Protein AF-A0A1F4DND5-F1 (afdb_monomer)

Mean predicted aligned error: 12.35 Å

Secondary structure (DSSP, 8-state):
---TTHHHHHHHHHHHHHHHHHHHGGG------S-SSPEEEEESS-TTSHHHHHHHHHHHHHHHHHSSPEEEEE---GGGHHHHHHHHTS-SSS-EEE---

Nearest PDB structures (foldseek):
  2dvz-assembly1_A  TM=9.653E-01  e=8.515E-07  Bordetella pertussis
  2qpq-assembly3_C  TM=9.243E-01  e=1.574E-05  Bordetella pertussis
  5oku-assembly1_A  TM=9.665E-01  e=5.549E-05  Rhodopseudomonas palustris CGA009
  4x9t-assembly1_A  TM=9.622E-01  e=3.728E-05  Polaromonas sp. JS666
  7ndr-assembly1_E  TM=9.203E-01  e=4.256E-05  Comamonas sp.

Radius of gyration: 27.78 Å; Cα contacts (8 Å, |Δi|>4): 117; chains: 1; bounding box: 65×29×75 Å

Solvent-accessible surface area (backbone atoms only — not comparable to full-atom values): 6052 Å² total; per-residue (Å²): 141,82,80,76,71,63,63,62,58,56,55,56,54,51,57,52,53,52,53,54,55,58,60,64,66,67,74,74,75,77,74,78,68,80,65,82,59,65,31,38,36,38,32,31,42,56,80,86,37,74,68,42,53,52,48,52,55,51,29,50,53,50,19,70,75,56,75,34,57,49,44,81,42,66,33,54,43,80,94,22,52,54,29,51,50,54,54,70,70,43,73,95,75,74,43,66,43,74,58,82,134

Structure (mmCIF, N/CA/C/O backbone):
data_AF-A0A1F4DND5-F1
#
_entry.id   AF-A0A1F4DND5-F1
#
loop_
_atom_site.group_PDB
_atom_site.id
_atom_site.type_symbol
_atom_site.label_atom_id
_atom_site.label_alt_id
_atom_site.label_comp_id
_atom_site.label_asym_id
_atom_site.label_entity_id
_atom_site.label_seq_id
_atom_site.pdbx_PDB_ins_code
_atom_site.Cartn_x
_atom_site.Cartn_y
_atom_site.Cartn_z
_atom_site.occupancy
_atom_site.B_iso_or_equiv
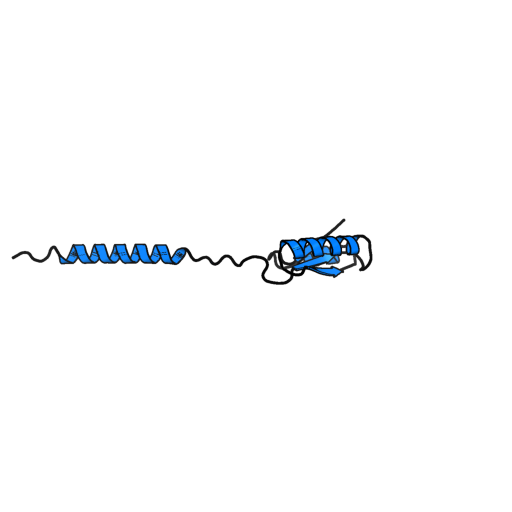_atom_site.auth_seq_id
_atom_site.auth_comp_id
_atom_site.auth_asym_id
_atom_site.auth_atom_id
_atom_site.pdbx_PDB_model_num
ATOM 1 N N . MET A 1 1 ? -54.096 -17.677 58.849 1.00 41.09 1 MET A N 1
ATOM 2 C CA . MET A 1 1 ? -52.673 -17.812 58.462 1.00 41.09 1 MET A CA 1
ATOM 3 C C . MET A 1 1 ? -52.589 -18.259 57.003 1.00 41.09 1 MET A C 1
ATOM 5 O O . MET A 1 1 ? -52.918 -19.400 56.718 1.00 41.09 1 MET A O 1
ATOM 9 N N . ARG A 1 2 ? -52.220 -17.369 56.069 1.00 43.81 2 ARG A N 1
ATOM 10 C CA . ARG A 1 2 ? -51.823 -17.730 54.689 1.00 43.81 2 ARG A CA 1
ATOM 11 C C . ARG A 1 2 ? -50.588 -16.904 54.262 1.00 43.81 2 ARG A C 1
ATOM 13 O O . ARG A 1 2 ? -50.742 -15.945 53.516 1.00 43.81 2 ARG A O 1
ATOM 20 N N . PRO A 1 3 ? -49.379 -17.234 54.755 1.00 50.94 3 PRO A N 1
ATOM 21 C CA . PRO A 1 3 ? -48.134 -16.527 54.414 1.00 50.94 3 PRO A CA 1
ATOM 22 C C . PRO A 1 3 ? -47.496 -16.929 53.060 1.00 50.94 3 PRO A C 1
ATOM 24 O O . PRO A 1 3 ? -46.432 -16.434 52.705 1.00 50.94 3 PRO A O 1
ATOM 27 N N . ASN A 1 4 ? -48.131 -17.790 52.258 1.00 46.94 4 ASN A N 1
ATOM 28 C CA . ASN A 1 4 ? -47.443 -18.497 51.165 1.00 46.94 4 ASN A CA 1
ATOM 29 C C . ASN A 1 4 ? -47.351 -17.713 49.835 1.00 46.94 4 ASN A C 1
ATOM 31 O O . ASN A 1 4 ? -46.688 -18.169 48.908 1.00 46.94 4 ASN A O 1
ATOM 35 N N . ALA A 1 5 ? -47.999 -16.547 49.711 1.00 50.88 5 ALA A N 1
ATOM 36 C CA . ALA A 1 5 ? -48.044 -15.778 48.457 1.00 50.88 5 ALA A CA 1
ATOM 37 C C . ALA A 1 5 ? -46.828 -14.851 48.243 1.00 50.88 5 ALA A C 1
ATOM 39 O O . ALA A 1 5 ? -46.551 -14.452 47.115 1.00 50.88 5 ALA A O 1
ATOM 40 N N . VAL A 1 6 ? -46.080 -14.529 49.305 1.00 53.44 6 VAL A N 1
ATOM 41 C CA . VAL A 1 6 ? -44.961 -13.565 49.258 1.00 53.44 6 VAL A CA 1
ATOM 42 C C . VAL A 1 6 ? -43.689 -14.187 48.660 1.00 53.44 6 VAL A C 1
ATOM 44 O O . VAL A 1 6 ? -42.909 -13.500 48.007 1.00 53.44 6 VAL A O 1
ATOM 47 N N . CYS A 1 7 ? -43.514 -15.507 48.795 1.00 45.59 7 CYS A N 1
ATOM 48 C CA . CYS A 1 7 ? -42.336 -16.228 48.301 1.00 45.59 7 CYS A CA 1
ATOM 49 C C . CYS A 1 7 ? -42.249 -16.255 46.755 1.00 45.59 7 CYS A C 1
ATOM 51 O O . CYS A 1 7 ? -41.172 -16.093 46.189 1.00 45.59 7 CYS A O 1
ATOM 53 N N . GLY A 1 8 ? -43.383 -16.370 46.048 1.00 42.00 8 GLY A N 1
ATOM 54 C CA . GLY A 1 8 ? -43.411 -16.488 44.579 1.00 42.00 8 GLY A CA 1
ATOM 55 C C . GLY A 1 8 ? -43.114 -15.191 43.812 1.00 42.00 8 GLY A C 1
ATOM 56 O O . GLY A 1 8 ? -42.605 -15.236 42.690 1.00 42.00 8 GLY A O 1
ATOM 57 N N . THR A 1 9 ? -43.399 -14.030 44.407 1.00 51.41 9 THR A N 1
ATOM 58 C CA . THR A 1 9 ? -43.172 -12.715 43.779 1.00 51.41 9 THR A CA 1
ATOM 59 C C . THR A 1 9 ? -41.690 -12.324 43.805 1.00 51.41 9 THR A C 1
ATOM 61 O O . THR A 1 9 ? -41.193 -11.723 42.854 1.00 51.41 9 THR A O 1
ATOM 64 N N . ILE A 1 10 ? -40.958 -12.742 44.845 1.00 52.59 10 ILE A N 1
ATOM 65 C CA . ILE A 1 10 ? -39.517 -12.485 45.014 1.00 52.59 10 ILE A CA 1
ATOM 66 C C . ILE A 1 10 ? -38.694 -13.275 43.984 1.00 52.59 10 ILE A C 1
ATOM 68 O O . ILE A 1 10 ? -37.766 -12.731 43.386 1.00 52.59 10 ILE A O 1
ATOM 72 N N . VAL A 1 11 ? -39.080 -14.527 43.701 1.00 53.28 11 VAL A N 1
ATOM 73 C CA . VAL A 1 11 ? -38.396 -15.378 42.708 1.00 53.28 11 VAL A CA 1
ATOM 74 C C . VAL A 1 11 ? -38.534 -14.806 41.290 1.00 53.28 11 VAL A C 1
ATOM 76 O O . VAL A 1 11 ? -37.547 -14.743 40.561 1.00 53.28 11 VAL A O 1
ATOM 79 N N . LYS A 1 12 ? -39.720 -14.299 40.915 1.00 50.69 12 LYS A N 1
ATOM 80 C CA . LYS A 1 12 ? -39.950 -13.663 39.600 1.00 50.69 12 LYS A CA 1
ATOM 81 C C . LYS A 1 12 ? -39.178 -12.350 39.420 1.00 50.69 12 LYS A C 1
ATOM 83 O O . LYS A 1 12 ? -38.671 -12.099 38.329 1.00 50.69 12 LYS A O 1
ATOM 88 N N . GLY A 1 13 ? -39.059 -11.536 40.474 1.00 51.06 13 GLY A N 1
ATOM 89 C CA . GLY A 1 13 ? -38.266 -10.299 40.447 1.00 51.06 13 GLY A CA 1
ATOM 90 C C . GLY A 1 13 ? -36.761 -10.557 40.309 1.00 51.06 13 GLY A C 1
ATOM 91 O O . GLY A 1 13 ? -36.074 -9.840 39.584 1.00 51.06 13 GLY A O 1
ATOM 92 N N . CYS A 1 14 ? -36.264 -11.628 40.934 1.00 51.41 14 CYS A N 1
ATOM 93 C CA . CYS A 1 14 ? -34.860 -12.033 40.850 1.00 51.41 14 CYS A CA 1
ATOM 94 C C . CYS A 1 14 ? -34.491 -12.549 39.444 1.00 51.41 14 CYS A C 1
ATOM 96 O O . CYS A 1 14 ? -33.452 -12.175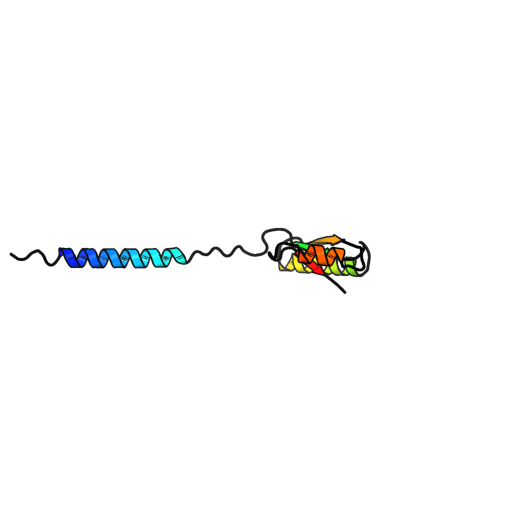 38.903 1.00 51.41 14 CYS A O 1
ATOM 98 N N . SER A 1 15 ? -35.377 -13.316 38.795 1.00 56.44 15 SER A N 1
ATOM 99 C CA . SER A 1 15 ? -35.170 -13.777 37.411 1.00 56.44 15 SER A C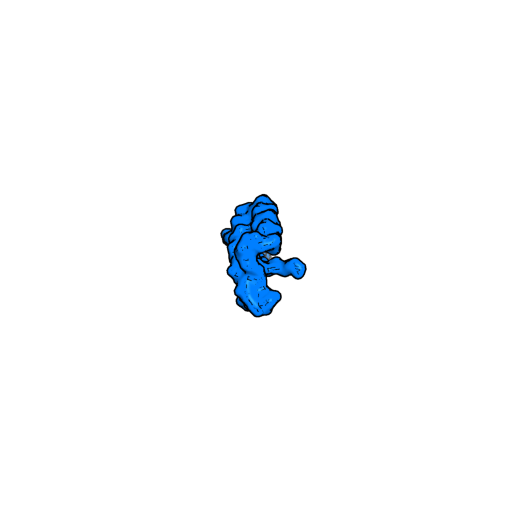A 1
ATOM 100 C C . SER A 1 15 ? -35.166 -12.638 36.383 1.00 56.44 15 SER A C 1
ATOM 102 O O . SER A 1 15 ? -34.408 -12.695 35.416 1.00 56.44 15 SER A O 1
ATOM 104 N N . LEU A 1 16 ? -35.968 -11.586 36.593 1.00 60.22 16 LEU A N 1
ATOM 105 C CA . LEU A 1 16 ? -35.993 -10.422 35.699 1.00 60.22 16 LEU A CA 1
ATOM 106 C C . LEU A 1 16 ? -34.715 -9.574 35.825 1.00 60.22 16 LEU A C 1
ATOM 108 O O . LEU A 1 16 ? -34.179 -9.112 34.821 1.00 60.22 16 LEU A O 1
ATOM 112 N N . ALA A 1 17 ? -34.194 -9.412 37.046 1.00 61.12 17 ALA A N 1
ATOM 113 C CA . ALA A 1 17 ? -32.961 -8.666 37.300 1.00 61.12 17 ALA A CA 1
ATOM 114 C C . ALA A 1 17 ? -31.727 -9.333 36.661 1.00 61.12 17 ALA A C 1
ATOM 116 O O . ALA A 1 17 ? -30.872 -8.646 36.102 1.00 61.12 17 ALA A O 1
ATOM 117 N N . VAL A 1 18 ? -31.666 -10.669 36.676 1.00 68.00 18 VAL A N 1
ATOM 118 C CA . VAL A 1 18 ? -30.588 -11.437 36.026 1.00 68.00 18 VAL A CA 1
ATOM 119 C C . VAL A 1 18 ? -30.644 -11.305 34.499 1.00 68.00 18 VAL A C 1
ATOM 121 O O . VAL A 1 18 ? -29.603 -11.157 33.862 1.00 68.00 18 VAL A O 1
ATOM 124 N N . ALA A 1 19 ? -31.842 -11.284 33.905 1.00 67.50 19 ALA A N 1
ATOM 125 C CA . ALA A 1 19 ? -32.004 -11.094 32.462 1.00 67.50 19 ALA A CA 1
ATOM 126 C C . ALA A 1 19 ? -31.572 -9.690 31.997 1.00 67.50 19 ALA A C 1
ATOM 128 O O . ALA A 1 19 ? -30.954 -9.551 30.942 1.00 67.50 19 ALA A O 1
ATOM 129 N N . VAL A 1 20 ? -31.836 -8.654 32.802 1.00 71.25 20 VAL A N 1
ATOM 130 C CA . VAL A 1 20 ? -31.402 -7.278 32.507 1.00 71.25 20 VAL A CA 1
ATOM 131 C C . VAL A 1 20 ? -29.882 -7.129 32.642 1.00 71.25 20 VAL A C 1
ATOM 133 O O . VAL A 1 20 ? -29.262 -6.512 31.779 1.00 71.25 20 VAL A O 1
ATOM 136 N N . LEU A 1 21 ? -29.254 -7.741 33.655 1.00 67.06 21 LEU A N 1
ATOM 137 C CA . LEU A 1 21 ? -27.788 -7.735 33.776 1.00 67.06 21 LEU A CA 1
ATOM 138 C C . LEU A 1 21 ? -27.098 -8.478 32.619 1.00 67.06 21 LEU A C 1
ATOM 140 O O . LEU A 1 21 ? -26.065 -8.024 32.130 1.00 67.06 21 LEU A O 1
ATOM 144 N N . ALA A 1 22 ? -27.677 -9.587 32.150 1.00 67.06 22 ALA A N 1
ATOM 145 C CA . ALA A 1 22 ? -27.150 -10.338 31.011 1.00 67.06 22 ALA A CA 1
ATOM 146 C C . ALA A 1 22 ? -27.255 -9.558 29.685 1.00 67.06 22 ALA A C 1
ATOM 148 O O . ALA A 1 22 ? -26.378 -9.680 28.833 1.00 67.06 22 ALA A O 1
ATOM 149 N N . ALA A 1 23 ? -28.280 -8.713 29.524 1.00 64.12 23 ALA A N 1
ATOM 150 C CA . ALA A 1 23 ? -28.442 -7.866 28.341 1.00 64.12 23 ALA A CA 1
ATOM 151 C C . ALA A 1 23 ? -27.415 -6.715 28.275 1.00 64.12 23 ALA A C 1
ATOM 153 O O . ALA A 1 23 ? -26.978 -6.348 27.187 1.00 64.12 23 ALA A O 1
ATOM 154 N N . VAL A 1 24 ? -26.979 -6.182 29.424 1.00 64.81 24 VAL A N 1
ATOM 155 C CA . VAL A 1 24 ? -25.940 -5.131 29.494 1.00 64.81 24 VAL A CA 1
ATOM 156 C C . VAL A 1 24 ? -24.531 -5.695 29.252 1.00 64.81 24 VAL A C 1
ATOM 158 O O . VAL A 1 24 ? -23.639 -4.977 28.807 1.00 64.81 24 VAL A O 1
ATOM 161 N N . ALA A 1 25 ? -24.312 -6.993 29.474 1.00 62.25 25 ALA A N 1
ATOM 162 C CA . ALA A 1 25 ? -23.013 -7.629 29.241 1.00 62.25 25 ALA A CA 1
ATOM 163 C C . ALA A 1 25 ? -22.678 -7.844 27.748 1.00 62.25 25 AL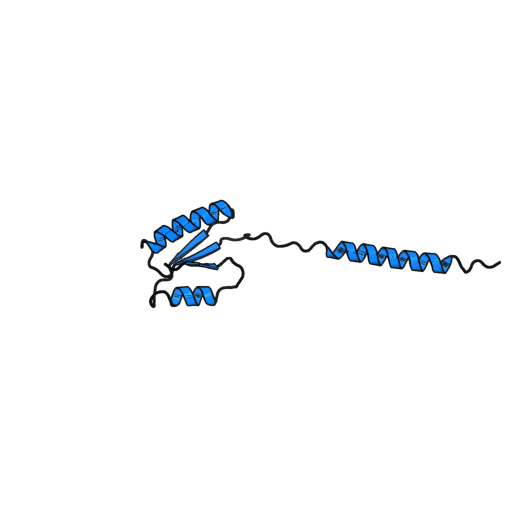A A C 1
ATOM 165 O O . ALA A 1 25 ? -21.520 -8.072 27.409 1.00 62.25 25 ALA A O 1
ATOM 166 N N . VAL A 1 26 ? -23.659 -7.748 26.840 1.00 61.62 26 VAL A N 1
ATOM 167 C CA . VAL A 1 26 ? -23.465 -7.982 25.393 1.00 61.62 26 VAL A CA 1
ATOM 168 C C . VAL A 1 26 ? -22.961 -6.735 24.645 1.00 61.62 26 VAL A C 1
ATOM 170 O O . VAL A 1 26 ? -22.521 -6.835 23.502 1.00 61.62 26 VAL A O 1
ATOM 173 N N . SER A 1 27 ? -22.950 -5.551 25.268 1.00 59.31 27 SER A N 1
ATOM 174 C CA . SER A 1 27 ? -22.622 -4.296 24.570 1.00 59.31 27 SER A CA 1
ATOM 175 C C . SER A 1 27 ? -21.128 -3.970 24.431 1.00 59.31 27 SER A C 1
ATOM 177 O O . SER A 1 27 ? -20.798 -2.930 23.865 1.00 59.31 27 SER A O 1
ATOM 179 N N . SER A 1 28 ? -20.204 -4.822 24.885 1.00 58.44 28 SER A N 1
ATOM 180 C CA . SER A 1 28 ? -18.761 -4.583 24.717 1.00 58.44 28 SER A CA 1
ATOM 181 C C . SER A 1 28 ? -18.162 -5.410 23.577 1.00 58.44 28 SER A C 1
ATOM 183 O O . SER A 1 28 ? -17.243 -6.202 23.779 1.00 58.44 28 SER A O 1
ATOM 185 N N . ALA A 1 29 ? -18.661 -5.223 22.356 1.00 60.41 29 ALA A N 1
ATOM 186 C CA . ALA A 1 29 ? -17.873 -5.575 21.182 1.00 60.41 29 ALA A CA 1
ATOM 187 C C . ALA A 1 29 ? -16.769 -4.515 21.034 1.00 60.41 29 ALA A C 1
ATOM 189 O O . ALA A 1 29 ? -17.017 -3.415 20.539 1.00 60.41 29 ALA A O 1
ATOM 190 N N . TRP A 1 30 ? -15.553 -4.808 21.503 1.00 60.03 30 TRP A N 1
ATOM 191 C CA . TRP A 1 30 ? -14.387 -3.977 21.203 1.00 60.03 30 TRP A CA 1
ATOM 192 C C . TRP A 1 30 ? -14.047 -4.141 19.724 1.00 60.03 30 TRP A C 1
ATOM 194 O O . TRP A 1 30 ? -13.302 -5.041 19.339 1.00 60.03 30 TRP A O 1
ATOM 204 N N . ALA A 1 31 ? -14.626 -3.289 18.879 1.00 64.62 31 ALA A N 1
ATOM 205 C CA . ALA A 1 31 ? -14.160 -3.141 17.512 1.00 64.62 31 ALA A CA 1
ATOM 206 C C . ALA A 1 31 ? -12.666 -2.801 17.571 1.00 64.62 31 ALA A C 1
ATOM 208 O O . ALA A 1 31 ? -12.279 -1.777 18.136 1.00 64.62 31 ALA A O 1
ATOM 209 N N . GLN A 1 32 ? -11.815 -3.685 17.047 1.00 68.19 32 GLN A N 1
ATOM 210 C CA . GLN A 1 32 ? -10.392 -3.389 16.955 1.00 68.19 32 GLN A CA 1
ATOM 211 C C . GLN A 1 32 ? -10.230 -2.170 16.048 1.00 68.19 32 GLN A C 1
ATOM 213 O O . GLN A 1 32 ? -10.623 -2.204 14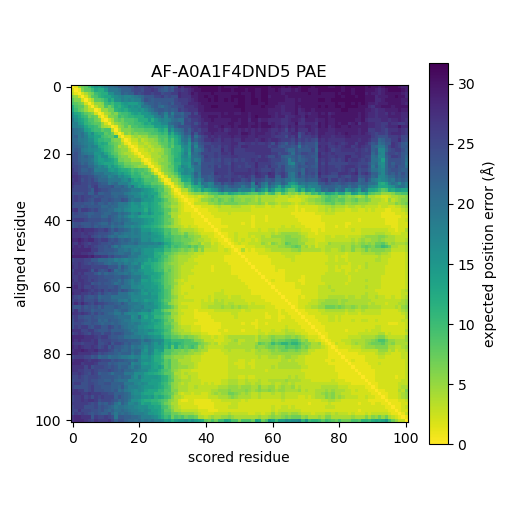.882 1.00 68.19 32 GLN A O 1
ATOM 218 N N . GLN A 1 33 ? -9.687 -1.086 16.600 1.00 80.56 33 GLN A N 1
ATOM 219 C CA . GLN A 1 33 ? -9.476 0.147 15.857 1.00 80.56 33 GLN A CA 1
ATOM 220 C C . GLN A 1 33 ? -8.464 -0.126 14.741 1.00 80.56 33 GLN A C 1
ATOM 222 O O . GLN A 1 33 ? -7.292 -0.412 14.988 1.00 80.56 33 GLN A O 1
ATOM 227 N N . TYR A 1 34 ? -8.943 -0.103 13.502 1.00 85.19 34 TYR A N 1
ATOM 228 C CA . TYR A 1 34 ? -8.089 -0.167 12.330 1.00 85.19 34 TYR A CA 1
ATOM 229 C C . TYR A 1 34 ? -7.497 1.226 12.069 1.00 85.19 34 TYR A C 1
ATOM 231 O O . TYR A 1 34 ? -8.255 2.199 12.106 1.00 85.19 34 TYR A O 1
ATOM 239 N N . PRO A 1 35 ? -6.198 1.350 11.753 1.00 90.38 35 PRO A N 1
ATOM 240 C CA . PRO A 1 35 ? -5.162 0.316 11.713 1.00 90.38 35 PRO A CA 1
ATOM 241 C C . PRO A 1 35 ? -4.330 0.245 13.015 1.00 90.38 35 PRO A C 1
ATOM 243 O O . PRO A 1 35 ? -3.981 1.263 13.609 1.00 90.38 35 PRO A O 1
ATOM 246 N N . PHE A 1 36 ? -3.952 -0.967 13.436 1.00 90.94 36 PHE A N 1
ATOM 247 C CA . PHE A 1 36 ? -3.128 -1.228 14.634 1.00 90.94 36 PHE A CA 1
ATOM 248 C C . PHE A 1 36 ? -1.705 -1.725 14.320 1.00 90.94 36 PHE A C 1
ATOM 250 O O . PHE A 1 36 ? -0.892 -1.897 15.226 1.00 90.94 36 PHE A O 1
ATOM 257 N N . LYS A 1 37 ? -1.404 -1.994 13.047 1.00 92.69 37 LYS A N 1
ATOM 258 C CA . LYS A 1 37 ? -0.087 -2.418 12.553 1.00 92.69 37 LYS A CA 1
ATOM 259 C C . LYS A 1 37 ? 0.234 -1.690 11.236 1.00 92.69 37 LYS A C 1
ATOM 261 O O . LYS A 1 37 ? -0.686 -1.158 10.611 1.00 92.69 37 LYS A O 1
ATOM 266 N N . PRO A 1 38 ? 1.506 -1.672 10.798 1.00 95.00 38 PRO A N 1
ATOM 267 C CA . PRO A 1 38 ? 1.888 -1.093 9.515 1.00 95.00 38 PRO A CA 1
ATOM 268 C C . PRO A 1 38 ? 1.095 -1.681 8.344 1.00 95.00 38 PRO A C 1
ATOM 270 O O . PRO A 1 38 ? 0.817 -2.883 8.307 1.00 95.00 38 PRO A O 1
ATOM 273 N N . ILE A 1 39 ? 0.774 -0.832 7.372 1.00 96.19 39 ILE A N 1
ATOM 274 C CA . ILE A 1 39 ? 0.098 -1.223 6.133 1.00 96.19 39 ILE A CA 1
ATOM 275 C C . ILE A 1 39 ? 1.166 -1.500 5.077 1.00 96.19 39 ILE A C 1
ATOM 277 O O . ILE A 1 39 ? 2.118 -0.740 4.925 1.00 96.19 39 ILE A O 1
ATOM 281 N N . ARG A 1 40 ? 1.015 -2.578 4.320 1.00 96.50 40 ARG A N 1
ATOM 282 C CA . ARG A 1 40 ? 1.884 -2.947 3.204 1.00 96.50 40 ARG A CA 1
ATOM 283 C C . ARG A 1 40 ? 1.228 -2.545 1.889 1.00 96.50 40 ARG A C 1
ATOM 285 O O . ARG A 1 40 ? 0.112 -2.963 1.604 1.00 96.50 40 ARG A O 1
ATOM 292 N N . LEU A 1 41 ? 1.937 -1.776 1.072 1.00 96.56 41 LEU A N 1
ATOM 293 C CA . LEU A 1 41 ? 1.513 -1.364 -0.263 1.00 96.56 41 LEU A CA 1
ATOM 294 C C . LEU A 1 41 ? 2.343 -2.107 -1.312 1.00 96.56 41 LEU A C 1
ATOM 296 O O . LEU A 1 41 ? 3.524 -1.817 -1.495 1.00 96.56 41 LEU A O 1
ATOM 300 N N . ILE A 1 42 ? 1.727 -3.074 -1.989 1.00 96.00 42 ILE A N 1
ATOM 301 C CA . ILE A 1 42 ? 2.353 -3.852 -3.057 1.00 96.00 42 ILE A CA 1
ATOM 302 C C . ILE A 1 42 ? 2.354 -3.025 -4.340 1.00 96.00 42 ILE A C 1
ATOM 304 O O . ILE A 1 42 ? 1.295 -2.653 -4.849 1.00 96.00 42 ILE A O 1
ATOM 308 N N . VAL A 1 43 ? 3.549 -2.798 -4.881 1.00 96.38 43 VAL A N 1
ATOM 309 C CA . VAL A 1 43 ? 3.763 -2.106 -6.153 1.00 96.38 43 VAL A CA 1
ATOM 310 C C . VAL A 1 43 ? 4.258 -3.122 -7.187 1.00 96.38 43 VAL A C 1
ATOM 312 O O . VAL A 1 43 ? 5.367 -3.636 -7.036 1.00 96.38 43 VAL A O 1
ATOM 315 N N . PRO A 1 44 ? 3.498 -3.412 -8.257 1.00 94.88 44 PRO A N 1
ATOM 316 C CA . PRO A 1 44 ? 3.829 -4.424 -9.268 1.00 94.88 44 PRO A CA 1
ATOM 317 C C . PRO A 1 44 ? 4.916 -3.977 -10.267 1.00 94.88 44 PRO A C 1
ATOM 319 O O . PRO A 1 44 ? 5.009 -4.496 -11.378 1.00 94.88 44 PRO A O 1
ATOM 322 N N . TYR A 1 45 ? 5.756 -3.015 -9.883 1.00 91.88 45 TYR A N 1
ATOM 323 C CA . TYR A 1 45 ? 6.768 -2.383 -10.728 1.00 91.88 45 TYR A CA 1
ATOM 324 C C . TYR A 1 45 ? 8.102 -2.257 -9.984 1.00 91.88 45 TYR A C 1
ATOM 326 O O . TYR A 1 45 ? 8.158 -2.345 -8.755 1.00 91.88 45 TYR A O 1
ATOM 334 N N . ALA A 1 46 ? 9.184 -2.057 -10.740 1.00 91.31 46 ALA A N 1
ATOM 335 C CA . ALA A 1 46 ? 10.520 -1.866 -10.184 1.00 91.31 46 ALA A CA 1
ATOM 336 C C . ALA A 1 46 ? 10.601 -0.601 -9.309 1.00 91.31 46 ALA A C 1
ATOM 338 O O . ALA A 1 46 ? 9.945 0.408 -9.584 1.00 91.31 46 ALA A O 1
ATOM 339 N N . ALA A 1 47 ? 11.434 -0.659 -8.267 1.00 92.31 47 ALA A N 1
ATOM 340 C CA . ALA A 1 47 ? 11.708 0.485 -7.403 1.00 92.31 47 ALA A CA 1
ATOM 341 C C . ALA A 1 47 ? 12.339 1.640 -8.200 1.00 92.31 47 ALA A C 1
ATOM 343 O O . ALA A 1 47 ? 13.121 1.410 -9.124 1.00 92.31 47 ALA A O 1
ATOM 344 N N . GLY A 1 48 ? 11.997 2.880 -7.850 1.00 90.62 48 GLY A N 1
ATOM 345 C CA . GLY A 1 48 ? 12.485 4.082 -8.534 1.00 90.62 48 GLY A CA 1
ATOM 346 C C . GLY A 1 48 ? 11.779 4.427 -9.854 1.00 90.62 48 GLY A C 1
ATOM 347 O O . GLY A 1 48 ? 12.050 5.484 -10.418 1.00 90.62 48 GLY A O 1
ATOM 348 N N . GLY A 1 49 ? 10.857 3.590 -10.345 1.00 90.56 49 GLY A N 1
ATOM 349 C CA . GLY A 1 49 ? 9.987 3.935 -11.475 1.00 90.56 49 GLY A CA 1
ATOM 350 C C . GLY A 1 49 ? 8.884 4.933 -11.095 1.00 90.56 49 GLY A C 1
ATOM 351 O O . GLY A 1 49 ? 8.587 5.128 -9.917 1.00 90.56 49 GLY A O 1
ATOM 352 N N . GLY A 1 50 ? 8.215 5.528 -12.090 1.00 91.00 50 GLY A N 1
ATOM 353 C CA . GLY A 1 50 ? 7.142 6.511 -11.855 1.00 91.00 50 GLY A CA 1
ATOM 354 C C . GLY A 1 50 ? 6.032 6.001 -10.925 1.00 91.00 50 GLY A C 1
ATOM 355 O O . GLY A 1 50 ? 5.602 6.720 -10.022 1.00 91.00 50 GLY A O 1
ATOM 356 N N . THR A 1 51 ? 5.639 4.731 -11.067 1.00 91.19 51 THR A N 1
ATOM 357 C CA . THR A 1 51 ? 4.641 4.105 -10.190 1.00 91.19 51 THR A CA 1
ATOM 358 C C . THR A 1 51 ? 5.128 3.958 -8.749 1.00 91.19 51 THR A C 1
ATOM 360 O O . THR A 1 51 ? 4.352 4.186 -7.826 1.00 91.19 51 THR A O 1
ATOM 363 N N . ASP A 1 52 ? 6.401 3.624 -8.523 1.00 94.38 52 ASP A N 1
ATOM 364 C CA . ASP A 1 52 ? 6.979 3.536 -7.173 1.00 94.38 52 ASP A CA 1
ATOM 365 C C . ASP A 1 52 ? 7.023 4.912 -6.498 1.00 94.38 52 ASP A C 1
ATOM 367 O O . ASP A 1 52 ? 6.624 5.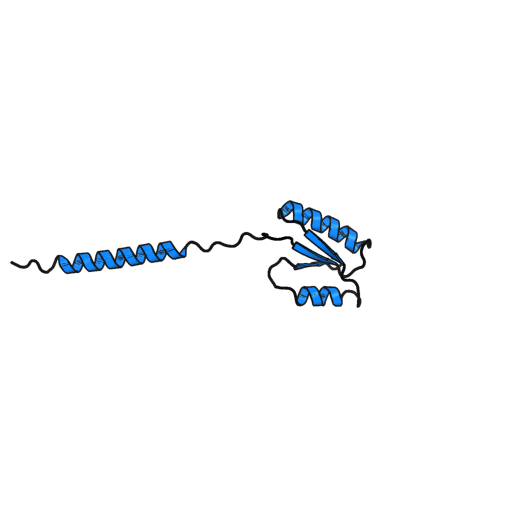051 -5.343 1.00 94.38 52 ASP A O 1
ATOM 371 N N . ILE A 1 53 ? 7.417 5.949 -7.241 1.00 95.06 53 ILE A N 1
ATOM 372 C CA . ILE A 1 53 ? 7.444 7.329 -6.740 1.00 95.06 53 ILE A CA 1
ATOM 373 C C . ILE A 1 53 ? 6.036 7.772 -6.326 1.00 95.06 53 ILE A C 1
ATOM 375 O O . ILE A 1 53 ? 5.847 8.240 -5.202 1.00 95.06 53 ILE A O 1
ATOM 379 N N . MET A 1 54 ? 5.030 7.569 -7.184 1.00 94.69 54 MET A N 1
ATOM 380 C CA . MET A 1 54 ? 3.641 7.895 -6.836 1.00 94.69 54 MET A CA 1
ATOM 381 C C . MET A 1 54 ? 3.128 7.070 -5.654 1.00 94.69 54 MET A C 1
ATOM 383 O O . MET A 1 54 ? 2.444 7.604 -4.783 1.00 94.69 54 MET A O 1
ATOM 387 N N . SER A 1 55 ? 3.509 5.796 -5.564 1.00 94.81 55 SER A N 1
ATOM 388 C CA . SER A 1 55 ? 3.120 4.920 -4.453 1.00 94.81 55 SER A CA 1
ATOM 389 C C . SER A 1 55 ? 3.717 5.366 -3.121 1.00 94.81 55 SER A C 1
ATOM 391 O O . SER A 1 55 ? 3.055 5.258 -2.093 1.00 94.81 55 SER A O 1
ATOM 393 N N . ARG A 1 56 ? 4.938 5.914 -3.117 1.00 95.38 56 ARG A N 1
ATOM 394 C CA . ARG A 1 56 ? 5.566 6.486 -1.913 1.00 95.38 56 ARG A CA 1
ATOM 395 C C . ARG A 1 56 ? 4.864 7.759 -1.457 1.00 95.38 56 ARG A C 1
ATOM 397 O O . ARG A 1 56 ? 4.599 7.902 -0.268 1.00 95.38 56 ARG A O 1
ATOM 404 N N . VAL A 1 57 ? 4.506 8.639 -2.394 1.00 95.69 57 VAL A N 1
ATOM 405 C CA . VAL A 1 57 ? 3.720 9.848 -2.090 1.00 95.69 57 VAL A CA 1
ATOM 406 C C . VAL A 1 57 ? 2.349 9.467 -1.528 1.00 95.69 57 VAL A C 1
ATOM 408 O O . VAL A 1 57 ? 1.928 9.998 -0.500 1.00 95.69 57 VAL A O 1
ATOM 411 N N . LEU A 1 58 ? 1.675 8.504 -2.160 1.00 94.88 58 LEU A N 1
ATOM 412 C CA . LEU A 1 58 ? 0.393 7.987 -1.689 1.00 94.88 58 LEU A CA 1
ATOM 413 C C . LEU A 1 58 ? 0.522 7.350 -0.298 1.00 94.88 58 LEU A C 1
ATOM 415 O O . LEU A 1 58 ? -0.260 7.664 0.596 1.00 94.88 58 LEU A O 1
ATOM 419 N N . GLY A 1 59 ? 1.528 6.499 -0.096 1.00 95.38 59 GLY A N 1
ATOM 420 C CA . GLY A 1 59 ? 1.793 5.840 1.180 1.00 95.38 59 GLY A CA 1
ATOM 421 C C . GLY A 1 59 ? 2.063 6.834 2.307 1.00 95.38 59 GLY A C 1
ATOM 422 O O . GLY A 1 59 ? 1.536 6.661 3.404 1.00 95.38 59 GLY A O 1
ATOM 423 N N . GLN A 1 60 ? 2.797 7.914 2.033 1.00 96.31 60 GLN A N 1
ATOM 424 C CA . GLN A 1 60 ? 3.014 8.981 3.008 1.00 96.31 60 GLN A CA 1
ATOM 425 C C . GLN A 1 60 ? 1.691 9.645 3.419 1.00 96.31 60 GLN A C 1
ATOM 427 O O . GLN A 1 60 ? 1.419 9.775 4.609 1.00 96.31 60 GLN A O 1
ATOM 432 N N . ARG A 1 61 ? 0.825 9.997 2.459 1.00 9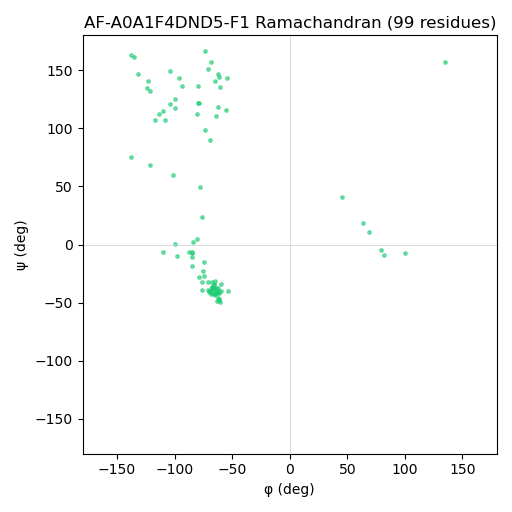5.75 61 ARG A N 1
ATOM 433 C CA . ARG A 1 61 ? -0.486 10.601 2.760 1.00 95.75 61 ARG A CA 1
ATOM 434 C C . ARG A 1 61 ? -1.409 9.665 3.530 1.00 95.75 61 ARG A C 1
ATOM 436 O O . ARG A 1 61 ? -2.061 10.091 4.477 1.00 95.75 61 ARG A O 1
ATOM 443 N N . ILE A 1 62 ? -1.447 8.390 3.158 1.00 94.75 62 ILE A N 1
ATOM 444 C CA . ILE A 1 62 ? -2.213 7.377 3.895 1.00 94.75 62 ILE A CA 1
ATOM 445 C C . ILE A 1 62 ? -1.674 7.251 5.324 1.00 94.75 62 ILE A C 1
ATOM 447 O O . ILE A 1 62 ? -2.458 7.192 6.268 1.00 94.75 62 ILE A O 1
ATOM 451 N N . SER A 1 63 ? -0.350 7.264 5.492 1.00 95.69 63 SER A N 1
ATOM 452 C CA . SER A 1 63 ? 0.281 7.210 6.808 1.00 95.69 63 SER A CA 1
ATOM 453 C C . SER A 1 63 ? -0.071 8.418 7.677 1.00 95.69 63 SER A C 1
ATOM 455 O O . SER A 1 63 ? -0.324 8.239 8.866 1.00 95.69 63 SER A O 1
ATOM 457 N N . GLU A 1 64 ? -0.115 9.622 7.102 1.00 95.44 64 GLU A N 1
ATOM 458 C CA . GLU A 1 64 ? -0.536 10.852 7.791 1.00 95.44 64 GLU A CA 1
ATOM 459 C C . GLU A 1 64 ? -2.003 10.778 8.247 1.00 95.44 64 GLU A C 1
ATOM 461 O O . GLU A 1 64 ? -2.325 11.195 9.357 1.00 95.44 64 GLU A O 1
ATOM 466 N N . LEU A 1 65 ? -2.888 10.220 7.414 1.00 94.19 65 LEU A N 1
ATOM 467 C CA . LEU A 1 65 ? -4.324 10.119 7.7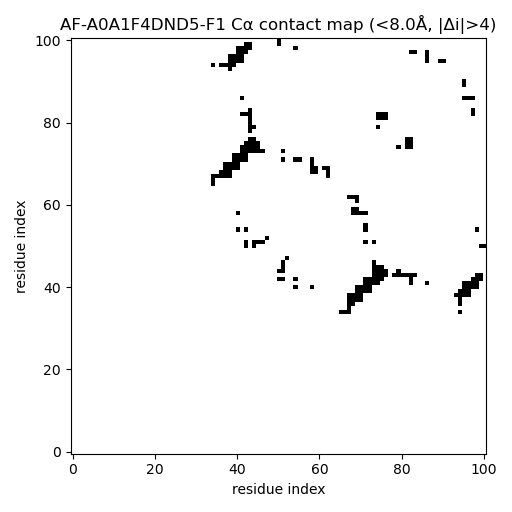01 1.00 94.19 65 LEU A CA 1
ATOM 468 C C . LEU A 1 65 ? -4.665 9.022 8.713 1.00 94.19 65 LEU A C 1
ATOM 470 O O . LEU A 1 65 ? -5.561 9.196 9.536 1.00 94.19 65 LEU A O 1
ATOM 474 N N . LEU A 1 66 ? -3.987 7.879 8.624 1.00 92.81 66 LEU A N 1
ATOM 475 C CA . LEU A 1 66 ? -4.303 6.692 9.420 1.00 92.81 66 LEU A CA 1
ATOM 476 C C . LEU A 1 66 ? -3.423 6.544 10.667 1.00 92.81 66 LEU A C 1
ATOM 478 O O . LEU A 1 66 ? -3.694 5.681 11.499 1.00 92.81 66 LEU A O 1
ATOM 482 N N . GLY A 1 67 ? -2.363 7.346 10.797 1.00 92.56 67 GLY A N 1
ATOM 483 C CA . GLY A 1 67 ? -1.448 7.302 11.940 1.00 92.56 67 GLY A CA 1
ATOM 484 C C . GLY A 1 67 ? -0.591 6.035 12.018 1.00 92.56 67 GLY A C 1
ATOM 485 O O . GLY A 1 67 ? 0.056 5.799 13.034 1.00 92.56 67 GLY A O 1
ATOM 486 N N . GLN A 1 68 ? -0.578 5.218 10.961 1.00 94.62 68 GLN A N 1
ATOM 487 C CA . GLN A 1 68 ? 0.232 4.005 10.862 1.00 94.62 68 GLN A CA 1
ATOM 488 C C . GLN A 1 68 ? 1.135 4.068 9.635 1.00 94.62 68 GLN A C 1
ATOM 490 O O . GLN A 1 68 ? 0.688 4.517 8.579 1.00 94.62 68 GLN A O 1
ATOM 495 N N . PRO A 1 69 ? 2.385 3.590 9.733 1.00 95.94 69 PRO A N 1
ATOM 496 C CA . PRO A 1 69 ? 3.316 3.636 8.618 1.00 95.94 69 PRO A CA 1
ATOM 497 C C . PRO A 1 69 ? 2.838 2.756 7.460 1.00 95.94 69 PRO A C 1
ATOM 499 O O . PRO A 1 69 ? 2.361 1.635 7.661 1.00 95.94 69 PRO A O 1
ATOM 502 N N . VAL A 1 70 ? 3.024 3.257 6.238 1.00 97.00 70 VAL A N 1
ATOM 503 C CA . VAL A 1 70 ? 2.799 2.500 5.002 1.00 97.00 70 VAL A CA 1
ATOM 504 C C . VAL A 1 70 ? 4.143 2.080 4.415 1.00 97.00 70 VAL A C 1
ATOM 506 O O . VAL A 1 70 ? 4.983 2.916 4.087 1.00 97.00 70 VAL A O 1
ATOM 509 N N . VAL A 1 71 ? 4.342 0.773 4.269 1.00 96.00 71 VAL A N 1
ATOM 510 C CA . VAL A 1 71 ? 5.560 0.163 3.734 1.00 96.00 71 VAL A CA 1
ATOM 511 C C . VAL A 1 71 ? 5.340 -0.205 2.274 1.00 96.00 71 VAL A C 1
ATOM 513 O O . VAL A 1 71 ? 4.509 -1.054 1.956 1.00 96.00 71 VAL A O 1
ATOM 516 N N . VAL A 1 72 ? 6.111 0.417 1.387 1.00 95.94 72 VAL A N 1
ATOM 517 C CA . VAL A 1 72 ? 6.100 0.118 -0.049 1.00 95.94 72 VAL A CA 1
ATOM 518 C C . VAL A 1 72 ? 6.918 -1.147 -0.321 1.00 95.94 72 VAL A C 1
ATOM 520 O O . VAL A 1 72 ? 8.105 -1.191 -0.001 1.00 95.94 72 VAL A O 1
ATOM 523 N N . ASP A 1 73 ? 6.288 -2.163 -0.910 1.00 95.06 73 ASP A N 1
ATOM 524 C CA . ASP A 1 73 ? 6.901 -3.442 -1.284 1.00 95.06 73 ASP A CA 1
ATOM 525 C C . ASP A 1 73 ? 6.848 -3.633 -2.806 1.00 95.06 73 ASP A C 1
ATOM 527 O O . ASP A 1 73 ? 5.790 -3.887 -3.390 1.00 95.06 73 ASP A O 1
ATOM 531 N N . ASN A 1 74 ? 8.003 -3.499 -3.458 1.00 95.19 74 ASN A N 1
ATOM 532 C CA . ASN A 1 74 ? 8.124 -3.621 -4.906 1.00 95.19 74 ASN A CA 1
ATOM 533 C C . ASN A 1 74 ? 8.184 -5.101 -5.325 1.00 95.19 74 ASN A C 1
ATOM 535 O O . ASN A 1 74 ? 9.163 -5.802 -5.070 1.00 95.19 74 ASN A O 1
ATOM 539 N N . ARG A 1 75 ? 7.140 -5.569 -6.019 1.00 94.56 75 ARG A N 1
ATOM 540 C CA . ARG A 1 75 ? 6.977 -6.947 -6.515 1.00 94.56 75 ARG A CA 1
ATOM 541 C C . ARG A 1 75 ? 6.808 -6.961 -8.028 1.00 94.56 75 ARG A C 1
ATOM 543 O O . ARG A 1 75 ? 5.738 -7.252 -8.556 1.00 94.56 75 ARG A O 1
ATOM 550 N N . ALA A 1 76 ? 7.889 -6.618 -8.719 1.00 89.81 76 ALA A N 1
ATOM 551 C CA . ALA A 1 76 ? 7.936 -6.622 -10.174 1.00 89.81 76 ALA A CA 1
ATOM 552 C C . ALA A 1 76 ? 7.937 -8.049 -10.753 1.00 89.81 76 ALA A C 1
ATOM 554 O O . ALA A 1 76 ? 8.477 -8.979 -10.154 1.00 89.81 76 ALA A O 1
ATOM 555 N N . GLY A 1 77 ? 7.393 -8.189 -11.964 1.00 90.56 77 GLY A N 1
ATOM 556 C CA . GLY A 1 77 ? 7.475 -9.408 -12.772 1.00 90.56 77 GLY A CA 1
ATOM 557 C C . GLY A 1 77 ? 6.142 -9.807 -13.402 1.00 90.56 77 GLY A C 1
ATOM 558 O O . GLY A 1 77 ? 5.079 -9.388 -12.948 1.00 90.56 77 GLY A O 1
ATOM 559 N N . ALA A 1 78 ? 6.216 -10.587 -14.487 1.00 91.19 78 ALA A N 1
ATOM 560 C CA . ALA A 1 78 ? 5.070 -11.045 -15.284 1.00 91.19 78 ALA A CA 1
ATOM 561 C C . ALA A 1 78 ? 4.041 -9.936 -15.605 1.00 91.19 78 ALA A C 1
ATOM 563 O O . ALA A 1 78 ? 2.843 -10.142 -15.469 1.00 91.19 78 ALA A O 1
ATOM 564 N N . GLY A 1 79 ? 4.500 -8.724 -15.945 1.00 86.62 79 GLY A N 1
ATOM 565 C CA . GLY A 1 79 ? 3.606 -7.591 -16.237 1.00 86.62 79 GLY A CA 1
ATOM 566 C C . GLY A 1 79 ? 2.741 -7.125 -15.056 1.00 86.62 79 GLY A C 1
ATOM 567 O O . GLY A 1 79 ? 1.732 -6.468 -15.267 1.00 86.62 79 GLY A O 1
ATOM 568 N N . GLY A 1 80 ? 3.110 -7.481 -13.823 1.00 90.44 80 GLY A N 1
ATOM 569 C CA . GLY A 1 80 ? 2.377 -7.148 -12.602 1.00 90.44 80 GLY A CA 1
ATOM 570 C C . GLY A 1 80 ? 1.504 -8.276 -12.053 1.00 90.44 80 GLY A C 1
ATOM 571 O O . GLY A 1 80 ? 1.032 -8.178 -10.919 1.00 90.44 80 GLY A O 1
ATOM 572 N N . THR A 1 81 ? 1.363 -9.390 -12.779 1.00 93.44 81 THR A N 1
ATOM 573 C CA . THR A 1 81 ? 0.590 -10.553 -12.316 1.00 93.44 81 THR A CA 1
ATOM 574 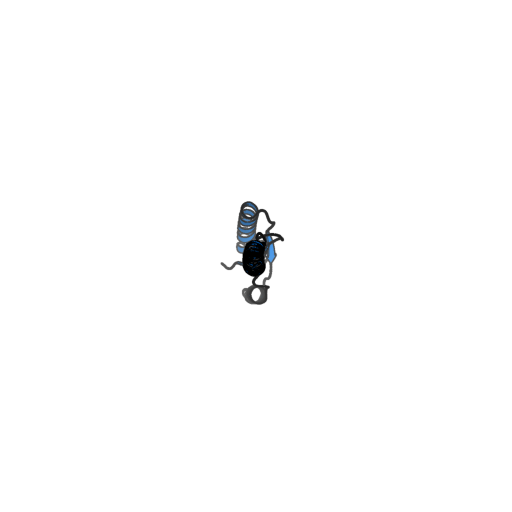C C . THR A 1 81 ? 1.129 -11.133 -11.007 1.00 93.44 81 THR A C 1
ATOM 576 O O . THR A 1 81 ? 0.337 -11.545 -10.168 1.00 93.44 81 THR A O 1
ATOM 579 N N . ILE A 1 82 ? 2.447 -11.102 -10.774 1.00 93.50 82 ILE A N 1
ATOM 580 C CA . ILE A 1 82 ? 3.040 -11.587 -9.513 1.00 93.50 82 ILE A CA 1
ATOM 581 C C . ILE A 1 82 ? 2.553 -10.747 -8.325 1.00 93.50 82 ILE A C 1
ATOM 583 O O . ILE A 1 82 ? 2.104 -11.290 -7.318 1.00 93.50 82 ILE A O 1
ATOM 587 N N . GLY A 1 83 ? 2.606 -9.417 -8.446 1.00 92.69 83 GLY A N 1
ATOM 588 C CA . GLY A 1 83 ? 2.115 -8.511 -7.407 1.00 92.69 83 GLY A CA 1
ATOM 589 C C . GLY A 1 83 ? 0.611 -8.668 -7.170 1.00 92.69 83 GLY A C 1
ATOM 590 O O . GLY A 1 83 ? 0.174 -8.702 -6.019 1.00 92.69 83 GLY A O 1
ATOM 591 N N . ALA A 1 84 ? -0.164 -8.826 -8.245 1.00 93.81 84 ALA A N 1
ATOM 592 C CA . ALA A 1 84 ? -1.606 -9.042 -8.169 1.00 93.81 84 ALA A CA 1
ATOM 593 C C . ALA A 1 84 ? -1.958 -10.371 -7.481 1.00 93.81 84 ALA A C 1
ATOM 595 O O . ALA A 1 84 ? -2.828 -10.397 -6.614 1.00 93.81 84 ALA A O 1
ATOM 596 N N . GLU A 1 85 ? -1.258 -11.463 -7.802 1.00 94.81 85 GLU A N 1
ATOM 597 C CA . GLU A 1 85 ? -1.460 -12.761 -7.150 1.00 94.81 85 GLU A CA 1
ATOM 598 C C . GLU A 1 85 ? -1.113 -12.692 -5.657 1.00 94.81 85 GLU A C 1
ATOM 600 O O . GLU A 1 85 ? -1.853 -13.206 -4.818 1.00 94.81 85 GLU A O 1
ATOM 605 N N . MET A 1 86 ? -0.020 -12.012 -5.304 1.00 94.31 86 MET A N 1
ATOM 606 C CA . MET A 1 86 ? 0.358 -11.812 -3.905 1.00 94.31 86 MET A CA 1
ATOM 607 C C . MET A 1 86 ? -0.690 -11.013 -3.127 1.00 94.31 86 MET A C 1
ATOM 609 O O . MET A 1 86 ? -0.967 -11.348 -1.977 1.00 94.31 86 MET A O 1
ATOM 613 N N . ALA A 1 87 ? -1.272 -9.978 -3.737 1.00 93.94 87 ALA A N 1
ATOM 614 C CA . ALA A 1 87 ? -2.360 -9.216 -3.137 1.00 93.94 87 ALA A CA 1
ATOM 615 C C . ALA A 1 87 ? -3.639 -10.056 -3.012 1.00 93.94 87 ALA A C 1
ATOM 617 O O . ALA A 1 87 ? -4.286 -10.032 -1.970 1.00 93.94 87 ALA A O 1
ATOM 618 N N . ALA A 1 88 ? -3.967 -10.853 -4.032 1.00 94.81 88 ALA A N 1
ATOM 619 C CA . ALA A 1 88 ? -5.138 -11.727 -4.032 1.00 94.81 88 ALA A CA 1
ATOM 620 C C . ALA A 1 88 ? -5.055 -12.844 -2.978 1.00 94.81 88 ALA A C 1
ATOM 622 O O . ALA A 1 88 ? -6.076 -13.271 -2.447 1.00 94.81 88 ALA A O 1
ATOM 623 N N . ARG A 1 89 ? -3.843 -13.320 -2.667 1.00 94.88 89 ARG A N 1
ATOM 624 C CA . ARG A 1 89 ? -3.592 -14.326 -1.621 1.00 94.88 89 ARG A CA 1
ATOM 625 C C . ARG A 1 89 ? -3.394 -13.726 -0.226 1.00 94.88 89 ARG A C 1
ATOM 627 O O . ARG A 1 89 ? -3.237 -14.484 0.729 1.00 94.88 89 ARG A O 1
ATOM 634 N N . ALA A 1 90 ? -3.335 -12.402 -0.098 1.00 94.88 90 ALA A N 1
ATOM 635 C CA . ALA A 1 90 ? -3.155 -11.756 1.192 1.00 94.88 90 ALA A CA 1
ATOM 636 C C . ALA A 1 90 ? -4.391 -11.941 2.082 1.00 94.88 90 ALA A C 1
ATOM 638 O O . ALA A 1 90 ? -5.506 -12.149 1.603 1.00 94.88 90 ALA A O 1
ATOM 639 N N . ASN A 1 91 ? -4.197 -11.833 3.398 1.00 93.56 91 ASN A N 1
ATOM 640 C CA . ASN A 1 91 ? -5.324 -11.821 4.321 1.00 93.56 91 ASN A CA 1
ATOM 641 C C . ASN A 1 91 ? -6.234 -10.622 3.995 1.00 93.56 91 ASN A C 1
ATOM 643 O O . ASN A 1 91 ? -5.722 -9.513 3.820 1.00 93.56 91 ASN A O 1
ATOM 647 N N . PRO A 1 92 ? -7.567 -10.798 3.959 1.00 91.62 92 PRO A N 1
ATOM 648 C CA . PRO A 1 92 ? -8.520 -9.719 3.700 1.00 91.62 92 PRO A CA 1
ATOM 649 C C . PRO A 1 92 ? -8.725 -8.847 4.954 1.00 91.62 92 PRO A C 1
ATOM 651 O O . PRO A 1 92 ? -9.847 -8.600 5.385 1.00 91.62 92 PRO A O 1
ATOM 654 N N . ASP A 1 93 ? -7.629 -8.416 5.580 1.00 90.75 93 ASP A N 1
ATOM 655 C CA . ASP A 1 93 ? -7.600 -7.649 6.830 1.00 90.75 93 ASP A CA 1
ATOM 656 C C . ASP A 1 93 ? -7.396 -6.137 6.604 1.00 90.75 93 ASP A C 1
ATOM 658 O O . ASP A 1 93 ? -7.338 -5.367 7.560 1.00 90.75 93 ASP A O 1
ATOM 662 N N . GLY A 1 94 ? -7.282 -5.711 5.342 1.00 91.69 94 GLY A N 1
ATOM 663 C CA . GLY A 1 94 ? -7.077 -4.316 4.941 1.00 91.69 94 GLY A CA 1
ATOM 664 C C . GLY A 1 94 ? -5.625 -3.837 5.012 1.00 91.69 94 GLY A C 1
ATOM 665 O O . GLY A 1 94 ? -5.314 -2.773 4.485 1.00 91.69 94 GLY A O 1
ATOM 666 N N . TYR A 1 95 ? -4.704 -4.623 5.580 1.00 95.69 95 TYR A N 1
ATOM 667 C CA . TYR A 1 95 ? -3.303 -4.215 5.738 1.00 95.69 95 TYR A CA 1
ATOM 668 C C . TYR A 1 95 ? -2.442 -4.485 4.510 1.00 95.69 95 TYR A C 1
ATOM 670 O O . TYR A 1 95 ? -1.280 -4.091 4.496 1.00 95.69 95 TYR A O 1
ATOM 678 N N . THR A 1 96 ? -2.976 -5.159 3.494 1.00 96.19 96 THR A N 1
ATOM 679 C CA . THR A 1 96 ? -2.304 -5.324 2.205 1.00 96.19 96 THR A CA 1
ATOM 680 C C . THR A 1 96 ? -3.085 -4.575 1.142 1.00 96.19 96 THR A C 1
ATOM 682 O O . THR A 1 96 ? -4.203 -4.948 0.799 1.00 96.19 96 THR A O 1
ATOM 685 N N . LEU A 1 97 ? -2.477 -3.517 0.625 1.00 94.25 97 LEU A N 1
ATOM 686 C CA . LEU A 1 97 ? -2.996 -2.724 -0.477 1.00 94.25 97 LEU A CA 1
ATOM 687 C C . LEU A 1 97 ? -2.225 -3.068 -1.749 1.00 94.25 97 LEU A C 1
ATOM 689 O O . LEU A 1 97 ? -1.038 -3.393 -1.702 1.00 94.25 97 LEU A O 1
ATOM 693 N N . TYR A 1 98 ? -2.894 -2.966 -2.888 1.00 94.38 98 TYR A N 1
ATOM 694 C CA . TYR A 1 98 ? -2.303 -3.155 -4.206 1.00 94.38 98 TYR A CA 1
ATOM 695 C C . TYR A 1 98 ? -2.562 -1.913 -5.042 1.00 94.38 98 TYR A C 1
ATOM 697 O O . TYR A 1 98 ? -3.677 -1.391 -5.045 1.00 94.38 98 TYR A O 1
ATOM 705 N N . THR A 1 99 ? -1.538 -1.438 -5.741 1.00 90.88 99 THR A N 1
ATOM 706 C CA . THR A 1 99 ? -1.650 -0.273 -6.619 1.00 90.88 99 THR A CA 1
ATOM 707 C C . THR A 1 99 ? -1.259 -0.644 -8.037 1.00 90.88 99 THR A C 1
ATOM 709 O O . THR A 1 99 ? -0.232 -1.277 -8.266 1.00 90.88 99 THR A O 1
ATOM 712 N N . THR A 1 100 ? -2.092 -0.255 -8.995 1.00 87.31 100 THR A N 1
ATOM 713 C CA . THR A 1 100 ? -1.819 -0.371 -10.425 1.00 87.31 100 THR A CA 1
ATOM 714 C C . THR A 1 100 ? -2.124 0.962 -11.087 1.00 87.31 100 THR A C 1
ATOM 716 O O . THR A 1 100 ? -3.010 1.690 -10.640 1.00 87.31 100 THR A O 1
ATOM 719 N N . THR A 1 101 ? -1.351 1.282 -12.118 1.00 78.12 101 THR A N 1
ATOM 720 C CA . THR A 1 101 ? -1.566 2.427 -13.011 1.00 78.12 101 THR A CA 1
ATOM 721 C C . THR A 1 101 ? -2.529 2.075 -14.122 1.00 78.12 101 THR A C 1
ATOM 723 O O . THR A 1 101 ? -2.468 0.899 -14.553 1.00 78.12 101 THR A O 1
#

pLDDT: mean 81.72, std 17.62, range [41.09, 97.0]

Sequence (101 aa):
MRPNAVCGTIVKGCSLAVAVLAAVAVSSAWAQQYPFKPIRLIVPYAAGGGTDIMSRVLGQRISELLGQPVVVDNRAGAGGTIGAEMAARANPDGYTLYTTT

Foldseek 3Di:
DDPPPVVVVVVVVVVVVVVVVVVVVPPPPPPDPPPPAEAEEEEQDDDPDPSNVVVVVVQVVVCVVRVHHYHYDYNYDPNSVRSVVVLVPDDPPRRYHYDDD